Protein AF-A0A401WA19-F1 (afdb_monomer_lite)

Foldseek 3Di:
DPCVVVVVVVVVVVVVVVVVVVVVVVLLVVLLVQCVVDPPPCSLVVSCVVVVHDSVVSVVSNVVVVVVD

Structure (mmCIF, N/CA/C/O backbone):
data_AF-A0A401WA19-F1
#
_entry.id   AF-A0A401WA19-F1
#
loop_
_atom_site.group_PDB
_atom_site.id
_atom_site.type_symbol
_atom_site.label_atom_id
_atom_site.label_alt_id
_atom_site.label_comp_id
_atom_site.label_asym_id
_atom_site.label_entity_id
_atom_site.label_seq_id
_atom_site.pdbx_PDB_ins_code
_atom_site.Cartn_x
_atom_site.Cartn_y
_atom_site.Cartn_z
_atom_site.occupancy
_atom_site.B_iso_or_equiv
_atom_site.auth_seq_id
_atom_site.auth_comp_id
_atom_site.auth_asym_id
_atom_site.auth_atom_id
_at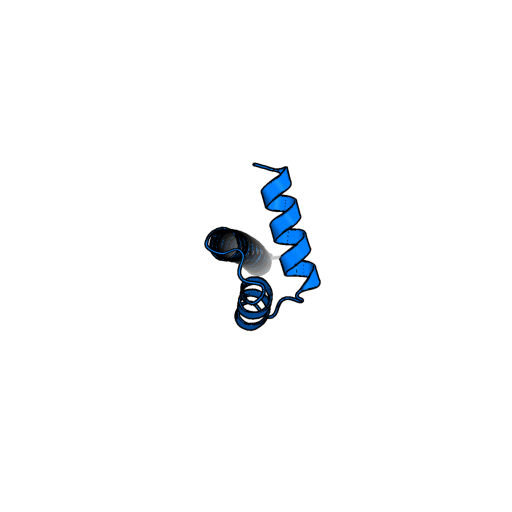om_site.pdbx_PDB_model_num
ATOM 1 N N . MET A 1 1 ? 29.943 1.164 -24.289 1.00 65.81 1 MET A N 1
ATOM 2 C CA . MET A 1 1 ? 28.986 0.093 -23.939 1.00 65.81 1 MET A CA 1
ATOM 3 C C . MET A 1 1 ? 27.606 0.676 -24.174 1.00 65.81 1 MET A C 1
ATOM 5 O O . MET A 1 1 ? 27.394 1.791 -23.722 1.00 65.81 1 MET A O 1
ATOM 9 N N . ASP A 1 2 ? 26.734 0.023 -24.938 1.00 87.19 2 ASP A N 1
ATOM 10 C CA . ASP A 1 2 ? 25.371 0.531 -25.144 1.00 87.19 2 ASP A CA 1
ATOM 11 C C . ASP A 1 2 ? 24.520 0.205 -23.908 1.00 87.19 2 ASP A C 1
ATOM 13 O O . ASP A 1 2 ? 24.225 -0.961 -23.633 1.00 87.19 2 ASP A O 1
ATOM 17 N N . THR A 1 3 ? 24.198 1.235 -23.126 1.00 94.00 3 THR A N 1
ATOM 18 C CA . THR A 1 3 ? 23.443 1.143 -21.870 1.00 94.00 3 THR A CA 1
ATOM 19 C C . THR A 1 3 ? 21.964 1.470 -22.037 1.00 94.00 3 THR A C 1
ATOM 21 O O . THR A 1 3 ? 21.223 1.381 -21.059 1.00 94.00 3 THR A O 1
ATOM 24 N N . ALA A 1 4 ? 21.484 1.767 -23.250 1.00 96.44 4 ALA A N 1
ATOM 25 C CA . ALA A 1 4 ? 20.123 2.265 -23.463 1.00 96.44 4 ALA A CA 1
ATOM 26 C C . ALA A 1 4 ? 19.040 1.304 -22.934 1.00 96.44 4 ALA A C 1
ATOM 28 O O . ALA A 1 4 ? 18.056 1.720 -22.320 1.00 96.44 4 ALA A O 1
ATOM 29 N N . LYS A 1 5 ? 19.237 -0.012 -23.104 1.00 96.44 5 LYS A N 1
ATOM 30 C CA . LYS A 1 5 ? 18.317 -1.031 -22.561 1.00 96.44 5 LYS A CA 1
ATOM 31 C C . LYS A 1 5 ? 18.321 -1.073 -21.031 1.00 96.44 5 LYS A C 1
ATOM 33 O O . LYS A 1 5 ? 17.273 -1.308 -20.432 1.00 96.44 5 LYS A O 1
ATOM 38 N N . LEU A 1 6 ? 19.481 -0.852 -20.411 1.00 97.25 6 LEU A N 1
ATOM 39 C CA . LEU A 1 6 ? 19.622 -0.822 -18.957 1.00 97.25 6 LEU A CA 1
ATOM 40 C C . LEU A 1 6 ? 18.959 0.430 -18.373 1.00 97.25 6 LEU A C 1
ATOM 42 O O . LEU A 1 6 ? 18.210 0.324 -17.407 1.00 97.25 6 LEU A O 1
ATOM 46 N N . GLU A 1 7 ? 19.171 1.591 -18.990 1.00 98.06 7 GLU A N 1
ATOM 47 C CA . GLU A 1 7 ? 18.542 2.855 -18.590 1.00 98.06 7 GLU A CA 1
ATOM 48 C C . GLU A 1 7 ? 17.015 2.775 -18.681 1.00 98.06 7 GLU A C 1
ATOM 50 O O . GLU A 1 7 ? 16.316 3.151 -17.739 1.00 98.06 7 GLU A O 1
ATOM 55 N N . LEU A 1 8 ? 16.489 2.195 -19.765 1.00 98.06 8 LEU A N 1
ATOM 56 C CA . LEU A 1 8 ? 15.053 1.971 -19.919 1.00 98.06 8 LEU A CA 1
ATOM 57 C C . LEU A 1 8 ? 14.493 1.020 -18.849 1.00 98.06 8 LEU A C 1
ATOM 59 O O . LEU A 1 8 ? 13.414 1.268 -18.309 1.00 98.06 8 LEU A O 1
ATOM 63 N N . ALA A 1 9 ? 15.208 -0.061 -18.528 1.00 98.06 9 ALA A N 1
ATOM 64 C CA . ALA A 1 9 ? 14.800 -0.988 -17.473 1.00 98.06 9 ALA A CA 1
ATOM 65 C C . ALA A 1 9 ? 14.805 -0.313 -16.090 1.00 98.06 9 ALA A C 1
ATOM 67 O O . ALA A 1 9 ? 13.834 -0.442 -15.345 1.00 98.06 9 ALA A O 1
ATOM 68 N N . ALA A 1 10 ? 15.847 0.464 -15.777 1.00 98.25 10 ALA A N 1
ATOM 69 C CA . ALA A 1 10 ? 15.945 1.227 -14.534 1.00 98.25 10 ALA A CA 1
ATOM 70 C C . ALA A 1 10 ? 14.839 2.286 -14.417 1.00 98.25 10 ALA A C 1
ATOM 72 O O . ALA A 1 10 ? 14.296 2.507 -13.334 1.00 98.25 10 ALA A O 1
ATOM 73 N N . GLN A 1 11 ? 14.466 2.926 -15.528 1.00 98.25 11 GLN A N 1
ATOM 74 C CA . GLN A 1 11 ? 13.361 3.877 -15.543 1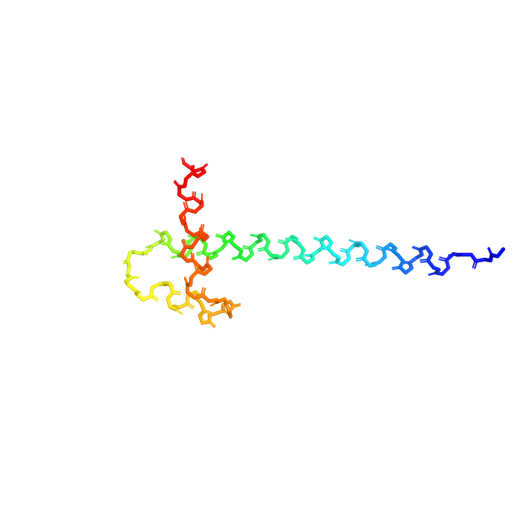.00 98.25 11 GLN A CA 1
ATOM 75 C C . GLN A 1 11 ? 12.026 3.196 -15.224 1.00 98.25 11 GLN A C 1
ATOM 77 O O . GLN A 1 11 ? 11.341 3.614 -14.295 1.00 98.25 11 GLN A O 1
ATOM 82 N N . ARG A 1 12 ? 11.703 2.096 -15.915 1.00 98.38 12 ARG A N 1
ATOM 83 C CA . ARG A 1 12 ? 10.469 1.325 -15.674 1.00 98.38 12 ARG A CA 1
ATOM 84 C C . ARG A 1 12 ? 10.370 0.804 -14.245 1.00 98.38 12 ARG A C 1
ATOM 86 O O . ARG A 1 12 ? 9.285 0.805 -13.677 1.00 98.38 12 ARG A O 1
ATOM 93 N N . TYR A 1 13 ? 11.495 0.376 -13.678 1.00 98.25 13 TYR A N 1
ATOM 94 C CA . TYR A 1 13 ? 11.562 -0.051 -12.286 1.00 98.25 13 TYR A CA 1
ATOM 95 C C . TYR A 1 13 ? 11.167 1.087 -11.335 1.00 98.25 13 TYR A C 1
ATOM 97 O O . TYR A 1 13 ? 10.239 0.926 -10.548 1.00 98.25 13 TYR A O 1
ATOM 105 N N . ARG A 1 14 ? 11.785 2.267 -11.479 1.00 98.31 14 ARG A N 1
ATOM 106 C CA . ARG A 1 14 ? 11.466 3.441 -10.647 1.00 98.31 14 ARG A CA 1
ATOM 107 C C . ARG A 1 14 ? 10.024 3.914 -10.821 1.00 98.31 14 ARG A C 1
ATOM 109 O O . ARG A 1 14 ? 9.406 4.365 -9.862 1.00 98.31 14 ARG A O 1
ATOM 116 N N . ASP A 1 15 ? 9.483 3.826 -12.030 1.00 98.38 15 ASP A N 1
ATOM 117 C CA . ASP A 1 15 ? 8.092 4.203 -12.287 1.00 98.38 15 ASP A CA 1
ATOM 118 C C . ASP A 1 15 ? 7.111 3.213 -11.644 1.00 98.38 15 ASP A C 1
ATOM 120 O O . ASP A 1 15 ? 6.110 3.631 -11.063 1.00 98.38 15 ASP A O 1
ATOM 124 N N . ALA A 1 16 ? 7.427 1.916 -11.664 1.00 98.44 16 ALA A N 1
ATOM 125 C CA . ALA A 1 16 ? 6.650 0.902 -10.958 1.00 98.44 16 ALA A CA 1
ATOM 126 C C . ALA A 1 16 ? 6.714 1.080 -9.432 1.00 98.44 16 ALA A C 1
ATOM 128 O O . ALA A 1 16 ? 5.687 0.943 -8.770 1.00 98.44 16 ALA A O 1
ATOM 129 N N . GLU A 1 17 ? 7.877 1.430 -8.873 1.00 98.56 17 GLU A N 1
ATOM 130 C CA . GLU A 1 17 ? 8.008 1.756 -7.445 1.00 98.56 17 GLU A CA 1
ATOM 131 C C . GLU A 1 17 ? 7.121 2.943 -7.060 1.00 98.56 17 GLU A C 1
ATOM 133 O O . GLU A 1 17 ? 6.332 2.838 -6.124 1.00 98.56 17 GLU A O 1
ATOM 138 N N . LYS A 1 18 ? 7.161 4.035 -7.833 1.00 98.31 18 LYS A N 1
ATOM 139 C CA . LYS A 1 18 ? 6.295 5.202 -7.596 1.00 98.31 18 LYS A CA 1
ATOM 140 C C . LYS A 1 18 ? 4.812 4.849 -7.671 1.00 98.31 18 LYS A C 1
ATOM 142 O O . LYS A 1 18 ? 4.036 5.311 -6.840 1.00 98.31 18 LYS A O 1
ATOM 147 N N . ALA A 1 19 ? 4.416 4.042 -8.654 1.00 98.38 19 ALA A N 1
ATOM 148 C CA . ALA A 1 19 ? 3.031 3.601 -8.796 1.00 98.38 19 ALA A CA 1
ATOM 149 C C . ALA A 1 19 ? 2.592 2.721 -7.615 1.00 98.38 19 ALA A C 1
ATOM 151 O O . ALA A 1 19 ? 1.479 2.870 -7.113 1.00 98.38 19 ALA A O 1
ATOM 152 N N . LEU A 1 20 ? 3.471 1.835 -7.141 1.00 97.50 20 LEU A N 1
ATOM 153 C CA . LEU A 1 20 ? 3.218 1.007 -5.965 1.00 97.50 20 LEU A CA 1
ATOM 154 C C . LEU A 1 20 ? 3.092 1.853 -4.695 1.00 97.50 20 LEU A C 1
ATOM 156 O O . LEU A 1 20 ? 2.207 1.597 -3.880 1.00 97.50 20 LEU A O 1
ATOM 160 N N . ASP A 1 21 ? 3.949 2.854 -4.521 1.00 97.56 21 ASP A N 1
ATOM 161 C CA . ASP A 1 21 ? 3.899 3.744 -3.363 1.00 97.56 21 ASP A CA 1
ATOM 162 C C . ASP A 1 21 ? 2.639 4.616 -3.365 1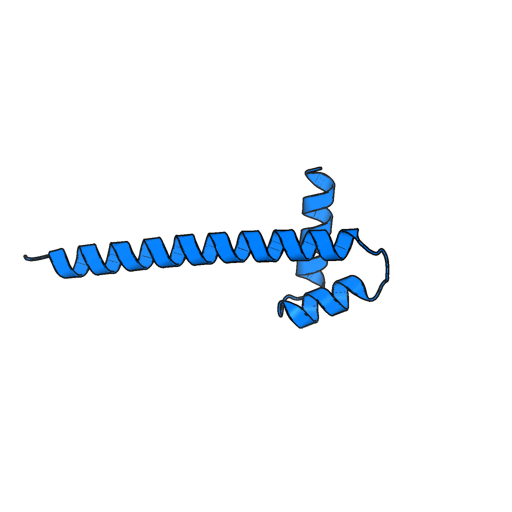.00 97.56 21 ASP A C 1
ATOM 164 O O . ASP A 1 21 ? 2.002 4.751 -2.319 1.00 97.56 21 ASP A O 1
ATOM 168 N N . ALA A 1 22 ? 2.210 5.113 -4.530 1.00 97.81 22 ALA A N 1
ATOM 169 C CA . ALA A 1 22 ? 0.925 5.796 -4.676 1.00 97.81 22 ALA A CA 1
ATOM 170 C C . ALA A 1 22 ? -0.249 4.872 -4.307 1.00 97.81 22 ALA A C 1
ATOM 172 O O . ALA A 1 22 ? -1.051 5.212 -3.441 1.00 97.81 22 ALA A O 1
ATOM 173 N N . ALA A 1 23 ? -0.288 3.652 -4.854 1.00 97.75 23 ALA A N 1
ATOM 174 C CA . ALA A 1 23 ? -1.337 2.681 -4.538 1.00 97.75 23 ALA A CA 1
ATOM 175 C C . 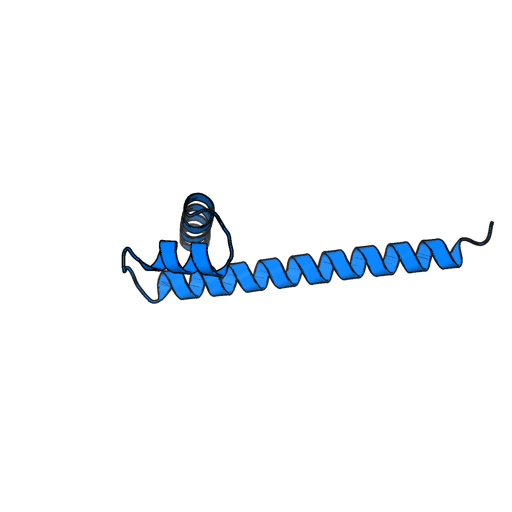ALA A 1 23 ? -1.362 2.294 -3.046 1.00 97.75 23 ALA A C 1
ATOM 177 O O . ALA A 1 23 ? -2.427 2.061 -2.472 1.00 97.75 23 ALA A O 1
ATOM 178 N N . ARG A 1 24 ? -0.194 2.230 -2.392 1.00 96.19 24 ARG A N 1
ATOM 179 C CA . ARG A 1 24 ? -0.097 2.010 -0.940 1.00 96.19 24 ARG A CA 1
ATOM 180 C C . ARG A 1 24 ? -0.668 3.182 -0.151 1.00 96.19 24 ARG A C 1
ATOM 182 O O . ARG A 1 24 ? -1.366 2.936 0.831 1.00 96.19 24 ARG A O 1
ATOM 189 N N . ALA A 1 25 ? -0.368 4.416 -0.553 1.00 96.31 25 ALA A N 1
ATOM 190 C CA . ALA A 1 25 ? -0.901 5.612 0.091 1.00 96.31 25 ALA A CA 1
ATOM 191 C C . ALA A 1 25 ? -2.430 5.680 -0.044 1.00 96.31 25 ALA A C 1
ATOM 193 O O . ALA A 1 25 ? -3.116 5.878 0.959 1.00 96.31 25 ALA A O 1
ATOM 194 N N . ASP A 1 26 ? -2.962 5.399 -1.235 1.00 97.38 26 ASP A N 1
ATOM 195 C CA . ASP A 1 26 ? -4.407 5.353 -1.483 1.00 97.38 26 ASP A CA 1
ATOM 196 C C . ASP A 1 26 ? -5.085 4.288 -0.609 1.00 97.38 26 ASP A C 1
ATOM 198 O O . ASP A 1 26 ? -6.063 4.566 0.087 1.00 97.38 26 ASP A O 1
ATOM 202 N N . LEU A 1 27 ? -4.518 3.075 -0.549 1.00 96.69 27 LEU A N 1
ATOM 203 C CA . LEU A 1 27 ? -5.058 2.001 0.289 1.00 96.69 27 LEU A CA 1
ATOM 204 C C . LEU A 1 27 ? -5.040 2.361 1.784 1.00 96.69 27 LEU A C 1
ATOM 206 O O . LEU A 1 27 ? -5.954 1.988 2.522 1.00 96.69 27 LEU A O 1
ATOM 210 N N . GLN A 1 28 ? -4.011 3.074 2.249 1.00 96.31 28 GLN A N 1
ATOM 211 C CA . GLN A 1 28 ? -3.944 3.567 3.626 1.00 96.31 28 GLN A CA 1
ATOM 212 C C . GLN A 1 28 ? -5.013 4.628 3.903 1.00 96.31 28 GLN A C 1
ATOM 214 O O . GLN A 1 28 ? -5.655 4.564 4.952 1.00 96.31 28 GLN A O 1
ATOM 219 N N . ALA A 1 29 ? -5.226 5.565 2.978 1.00 95.50 29 ALA A N 1
ATOM 220 C CA . ALA A 1 29 ? -6.234 6.612 3.112 1.00 95.50 29 ALA A CA 1
ATOM 221 C C . ALA A 1 29 ? -7.650 6.024 3.204 1.00 95.50 29 ALA A C 1
ATOM 223 O O . ALA A 1 29 ? -8.386 6.335 4.143 1.00 95.50 29 ALA A O 1
ATOM 224 N N . GLU A 1 30 ? -7.997 5.098 2.308 1.00 96.00 30 GLU A N 1
ATOM 225 C CA . GLU A 1 30 ? -9.297 4.415 2.318 1.00 96.00 30 GLU A CA 1
ATOM 226 C C . GLU A 1 30 ? -9.489 3.552 3.572 1.00 96.00 30 GLU A C 1
ATOM 228 O O . GLU A 1 30 ? -10.563 3.539 4.180 1.00 96.00 30 GLU A O 1
ATOM 233 N N . ALA A 1 31 ? -8.432 2.872 4.030 1.00 94.81 31 ALA A N 1
ATOM 234 C CA . ALA A 1 31 ? -8.474 2.124 5.282 1.00 94.81 31 ALA A CA 1
ATOM 235 C C . ALA A 1 31 ? -8.763 3.040 6.482 1.00 94.81 31 ALA A C 1
ATOM 237 O O . ALA A 1 31 ? -9.596 2.701 7.322 1.00 94.81 31 ALA A O 1
ATOM 238 N N . VAL A 1 32 ? -8.114 4.205 6.569 1.00 94.31 32 VAL A N 1
ATOM 239 C CA . VAL A 1 32 ? -8.378 5.191 7.630 1.00 94.31 32 VAL A CA 1
ATOM 240 C C . VAL A 1 32 ? -9.800 5.736 7.529 1.00 94.31 32 VAL A C 1
ATOM 242 O O . VAL A 1 32 ? -10.488 5.806 8.548 1.00 94.31 32 VAL A O 1
ATOM 245 N N . ALA A 1 33 ? -10.268 6.076 6.326 1.00 92.88 33 ALA A N 1
ATOM 246 C CA . ALA A 1 33 ? -11.630 6.552 6.110 1.00 92.88 33 ALA A CA 1
ATOM 247 C C . ALA A 1 33 ? -12.663 5.526 6.603 1.00 92.88 33 ALA A C 1
ATOM 249 O O . ALA A 1 33 ? -13.551 5.872 7.385 1.00 92.88 33 ALA A O 1
ATOM 250 N N . ALA A 1 34 ? -12.492 4.249 6.253 1.00 92.31 34 ALA A N 1
ATOM 251 C CA . ALA A 1 34 ? -13.353 3.167 6.727 1.00 92.31 34 ALA A CA 1
ATOM 252 C C . ALA A 1 34 ? -13.344 3.028 8.262 1.00 92.31 34 ALA A C 1
ATOM 254 O O . ALA A 1 34 ? -14.385 2.798 8.874 1.00 92.31 34 ALA A O 1
ATOM 255 N N . LEU A 1 35 ? -12.185 3.207 8.906 1.00 90.88 35 LEU A N 1
ATOM 256 C CA . LEU A 1 35 ? -12.042 3.144 10.368 1.00 90.88 35 LEU A CA 1
ATOM 257 C C . LEU A 1 35 ? -12.605 4.362 11.115 1.00 90.88 35 LEU A C 1
ATOM 259 O O . LEU A 1 35 ? -12.749 4.296 12.341 1.00 90.88 35 LEU A O 1
ATOM 263 N N . ARG A 1 36 ? -12.852 5.473 10.411 1.00 89.38 36 ARG A N 1
ATOM 264 C CA . ARG A 1 36 ? -13.469 6.696 10.951 1.00 89.38 36 ARG A CA 1
ATOM 265 C C . ARG A 1 36 ? -14.988 6.701 10.809 1.00 89.38 36 ARG A C 1
ATOM 267 O O . ARG A 1 36 ? -15.660 7.341 11.605 1.00 89.38 36 ARG A O 1
ATOM 274 N N . GLN A 1 37 ? -15.529 5.986 9.824 1.00 85.81 37 GLN A N 1
ATOM 275 C CA . GLN A 1 37 ? -16.977 5.905 9.599 1.00 85.81 37 GLN A CA 1
ATOM 276 C C . GLN A 1 37 ? -17.724 5.130 10.694 1.00 85.81 37 GLN A C 1
ATOM 278 O O . GLN A 1 37 ? -18.935 5.286 10.828 1.00 85.81 37 GLN A O 1
ATOM 283 N N . THR A 1 38 ? -17.035 4.288 11.469 1.00 77.69 38 THR A N 1
ATOM 284 C CA . THR A 1 38 ? -17.661 3.506 12.538 1.00 77.69 38 THR A CA 1
ATOM 285 C C . THR A 1 38 ? -16.673 3.151 13.651 1.00 77.69 38 THR A C 1
ATOM 287 O O . THR A 1 38 ? -15.533 2.759 13.398 1.00 77.69 38 THR A O 1
ATOM 290 N N . ASP A 1 39 ? -17.141 3.246 14.896 1.00 67.75 39 ASP A N 1
ATOM 291 C CA . ASP A 1 39 ? -16.426 2.785 16.093 1.00 67.75 39 ASP A CA 1
ATOM 292 C C . ASP A 1 39 ? -16.722 1.317 16.432 1.00 67.75 39 ASP A C 1
ATOM 294 O O . ASP A 1 39 ? -16.334 0.810 17.491 1.00 67.75 39 ASP A O 1
ATOM 298 N N . GLU A 1 40 ? -17.402 0.594 15.538 1.00 75.19 40 GLU A N 1
ATOM 299 C CA . GLU A 1 40 ? -17.628 -0.831 15.712 1.00 75.19 40 GLU A CA 1
ATOM 300 C C . GLU A 1 40 ? -16.302 -1.565 15.928 1.00 75.19 40 GLU A C 1
ATOM 302 O O . GLU A 1 40 ? -15.380 -1.515 15.107 1.00 75.19 40 GLU A O 1
ATOM 307 N N . ARG A 1 41 ? -16.236 -2.356 17.009 1.00 68.38 41 ARG A N 1
ATOM 308 C CA . ARG A 1 41 ? -15.096 -3.245 17.302 1.00 68.38 41 ARG A CA 1
ATOM 309 C C . ARG A 1 41 ? -14.706 -4.133 16.108 1.00 68.38 41 ARG A C 1
ATOM 311 O O . ARG A 1 41 ? -13.565 -4.587 16.040 1.00 68.38 41 ARG A O 1
ATOM 318 N N . GLY A 1 42 ? -15.631 -4.388 15.179 1.00 80.94 42 G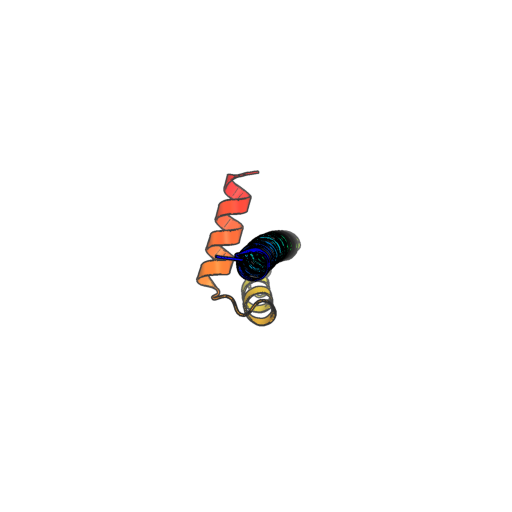LY A N 1
ATOM 319 C CA . GLY A 1 42 ? -15.409 -5.173 13.965 1.00 80.94 42 GLY A CA 1
ATOM 320 C C . GLY A 1 42 ? -14.657 -4.450 12.841 1.00 80.94 42 GLY A C 1
ATOM 321 O O . GL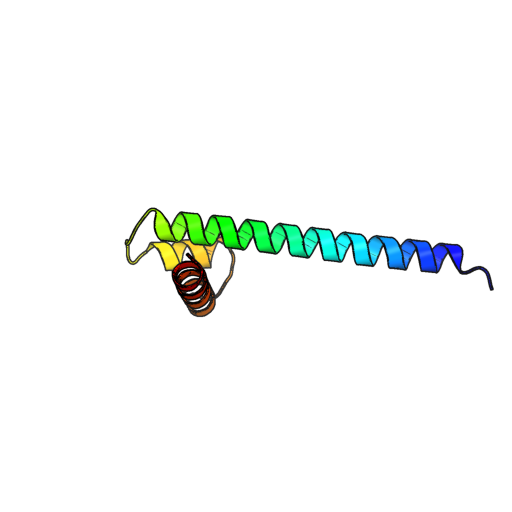Y A 1 42 ? -14.047 -5.126 12.013 1.00 80.94 42 GLY A O 1
ATOM 322 N N . ALA A 1 43 ? -14.623 -3.114 12.815 1.00 87.25 43 ALA A N 1
ATOM 323 C CA . ALA A 1 43 ? -14.089 -2.349 11.683 1.00 87.25 43 ALA A CA 1
ATOM 324 C C . ALA A 1 43 ? -12.603 -2.650 11.418 1.00 87.25 43 ALA A C 1
ATOM 326 O O . ALA A 1 43 ? -12.207 -2.929 10.287 1.00 87.25 43 ALA A O 1
ATOM 327 N N . GLN A 1 44 ? -11.787 -2.726 12.475 1.00 89.56 44 GLN A N 1
ATOM 328 C CA . GLN A 1 44 ? -10.368 -3.094 12.364 1.00 89.56 44 GLN A CA 1
ATOM 329 C C . GLN A 1 44 ? -10.163 -4.518 11.837 1.00 89.56 44 GLN A C 1
ATOM 331 O O . GLN A 1 44 ? -9.229 -4.771 11.078 1.00 89.56 44 GLN A O 1
ATOM 336 N N . ALA A 1 45 ? -11.024 -5.459 12.236 1.00 90.94 45 ALA A N 1
ATOM 337 C CA . ALA A 1 45 ? -10.950 -6.840 11.770 1.00 90.94 45 ALA A CA 1
ATOM 338 C C . ALA A 1 45 ? -11.328 -6.950 10.287 1.00 90.94 45 ALA A C 1
ATOM 340 O O . ALA A 1 45 ? -10.680 -7.692 9.549 1.00 90.94 45 ALA A O 1
ATOM 341 N N . THR A 1 46 ? -12.333 -6.191 9.852 1.00 92.75 46 THR A N 1
ATOM 342 C CA . THR A 1 46 ? -12.748 -6.118 8.449 1.00 92.75 46 THR A CA 1
ATOM 343 C C . THR A 1 46 ? -11.659 -5.507 7.577 1.00 92.75 46 THR A C 1
ATOM 345 O O . THR A 1 46 ? -11.295 -6.116 6.573 1.00 92.75 46 THR A O 1
ATOM 348 N N . VAL A 1 47 ? -11.083 -4.372 7.982 1.00 94.12 47 VAL A N 1
ATOM 349 C CA . VAL A 1 47 ? -9.983 -3.731 7.244 1.00 94.12 47 VAL A CA 1
ATOM 350 C C . VAL A 1 47 ? -8.781 -4.669 7.144 1.00 94.12 47 VAL A C 1
ATOM 352 O O . VAL A 1 47 ? -8.307 -4.915 6.042 1.00 94.12 47 VAL A O 1
ATOM 355 N N . ALA A 1 48 ? -8.355 -5.285 8.252 1.00 94.69 48 ALA A N 1
ATOM 356 C CA . ALA A 1 48 ? -7.264 -6.265 8.256 1.00 94.69 48 ALA A CA 1
ATOM 357 C C . ALA A 1 48 ? -7.519 -7.447 7.300 1.00 94.69 48 ALA A C 1
ATOM 359 O O . ALA A 1 48 ? -6.616 -7.890 6.594 1.00 94.69 48 ALA A O 1
ATOM 360 N N . ARG A 1 49 ? -8.760 -7.946 7.242 1.00 95.12 49 ARG A N 1
ATOM 361 C CA . ARG A 1 49 ? -9.148 -9.032 6.331 1.00 95.12 49 ARG A CA 1
ATOM 362 C C . ARG A 1 49 ? -9.087 -8.612 4.860 1.00 95.12 49 ARG A C 1
ATOM 364 O O . ARG A 1 49 ? -8.690 -9.424 4.035 1.00 95.12 49 ARG A O 1
ATOM 371 N N . ILE A 1 50 ? -9.510 -7.390 4.532 1.00 95.56 50 ILE A N 1
ATOM 372 C CA . ILE A 1 50 ? -9.543 -6.885 3.150 1.00 95.56 50 ILE A CA 1
ATOM 373 C C . ILE A 1 50 ? -8.132 -6.566 2.654 1.00 95.56 50 ILE A C 1
ATOM 375 O O . ILE A 1 50 ? -7.769 -6.960 1.550 1.00 95.56 50 ILE A O 1
ATOM 379 N N . THR A 1 51 ? -7.332 -5.871 3.463 1.00 95.00 51 THR A N 1
ATOM 380 C CA . THR A 1 51 ? -5.995 -5.412 3.058 1.00 95.00 51 THR A CA 1
ATOM 381 C C . THR A 1 51 ? -4.912 -6.473 3.242 1.00 95.00 51 THR A C 1
ATOM 383 O O . THR A 1 51 ? -3.800 -6.314 2.743 1.00 95.00 51 THR A O 1
ATOM 386 N N . GLY A 1 52 ? -5.203 -7.537 3.995 1.00 96.44 52 GLY A N 1
ATOM 387 C CA . GLY A 1 52 ? -4.219 -8.535 4.412 1.00 96.44 52 GLY A CA 1
ATOM 388 C C . GLY A 1 52 ? -3.259 -8.033 5.497 1.00 96.44 52 GLY A C 1
ATOM 389 O O . GLY A 1 52 ? -2.320 -8.740 5.862 1.00 96.44 52 GLY A O 1
ATOM 390 N N . TRP A 1 53 ? -3.462 -6.824 6.027 1.00 96.38 53 TRP A N 1
ATOM 391 C CA . TRP A 1 53 ? -2.626 -6.287 7.094 1.00 96.38 53 TRP A CA 1
ATOM 392 C C . TRP A 1 53 ? -2.943 -6.920 8.440 1.00 96.38 53 TRP A C 1
ATOM 394 O O . TRP A 1 53 ? -4.057 -7.357 8.727 1.00 96.38 53 TRP A O 1
ATOM 404 N N . THR A 1 54 ? -1.958 -6.902 9.332 1.00 95.00 54 THR A N 1
ATOM 405 C CA . THR A 1 54 ? -2.200 -7.285 10.719 1.00 95.00 54 THR A CA 1
ATOM 406 C C . THR A 1 54 ? -3.089 -6.245 11.397 1.00 95.00 54 THR A C 1
ATOM 408 O O . THR A 1 54 ? -2.998 -5.044 11.131 1.00 95.00 54 THR A O 1
ATOM 411 N N . ARG A 1 55 ? -3.921 -6.681 12.348 1.00 91.69 55 ARG A N 1
ATOM 412 C CA . ARG A 1 55 ? -4.723 -5.755 13.170 1.00 91.69 55 ARG A CA 1
ATOM 413 C C . ARG A 1 55 ? -3.857 -4.722 13.894 1.00 91.69 55 ARG A C 1
ATOM 415 O O . ARG A 1 55 ? -4.286 -3.592 14.101 1.00 91.69 55 ARG A O 1
ATOM 422 N N . GLU A 1 56 ? -2.632 -5.096 14.263 1.00 93.62 56 GLU A N 1
ATOM 423 C CA . GLU A 1 56 ? -1.681 -4.177 14.881 1.00 93.62 56 GLU A CA 1
ATOM 424 C C . GLU A 1 56 ? -1.297 -3.032 13.939 1.00 93.62 56 GLU A C 1
ATOM 426 O O . GLU A 1 56 ? -1.296 -1.876 14.365 1.00 93.62 56 GLU A O 1
ATOM 431 N N . TYR A 1 57 ? -1.013 -3.342 12.672 1.00 94.69 57 TYR A N 1
ATOM 432 C CA . TYR A 1 57 ? -0.704 -2.336 11.663 1.00 94.69 57 TYR A CA 1
ATOM 433 C C . TYR A 1 57 ? -1.893 -1.398 11.434 1.00 94.69 57 TYR A C 1
ATOM 435 O O . TYR A 1 57 ? -1.727 -0.184 11.489 1.00 94.69 57 TYR A O 1
ATOM 443 N N . VAL A 1 58 ? -3.103 -1.949 11.292 1.00 94.25 58 VAL A N 1
ATOM 444 C CA . VAL A 1 58 ? -4.343 -1.165 11.130 1.00 94.25 58 VAL A CA 1
ATOM 445 C C . VAL A 1 58 ? -4.564 -0.210 12.310 1.00 94.25 58 VAL A C 1
ATOM 447 O O . VAL A 1 58 ? -4.877 0.963 12.117 1.00 94.25 58 VAL A O 1
ATOM 450 N N . ARG A 1 59 ? -4.349 -0.677 13.545 1.00 91.62 59 ARG A N 1
ATOM 451 C CA . ARG A 1 59 ? -4.447 0.162 14.749 1.00 91.62 59 ARG A CA 1
ATOM 452 C C . ARG A 1 59 ? -3.406 1.283 14.754 1.00 91.62 59 ARG A C 1
ATOM 454 O O . ARG A 1 59 ? -3.750 2.422 15.049 1.00 91.62 59 ARG A O 1
ATOM 461 N N . LYS A 1 60 ? -2.143 0.975 14.435 1.00 94.00 60 LYS A N 1
ATOM 462 C CA . LYS A 1 60 ? -1.071 1.983 14.333 1.00 94.00 60 LYS A CA 1
ATOM 463 C C . LYS A 1 60 ? -1.395 3.029 13.266 1.00 94.00 60 LYS A C 1
ATOM 465 O O . LYS A 1 60 ? -1.166 4.209 13.502 1.00 94.00 60 LYS A O 1
ATOM 470 N N . LEU A 1 61 ? -1.962 2.599 12.139 1.00 93.38 61 LEU A N 1
ATOM 471 C CA . LEU A 1 61 ? -2.376 3.475 11.050 1.00 93.38 61 LEU A CA 1
ATOM 472 C C . LEU A 1 61 ? -3.477 4.451 11.490 1.00 93.38 61 LEU A C 1
ATOM 474 O O . LEU A 1 61 ? -3.312 5.651 11.292 1.00 93.38 61 LEU A O 1
ATOM 478 N N . LYS A 1 62 ? -4.539 3.964 12.154 1.00 90.88 62 LYS A N 1
ATOM 479 C CA . LYS A 1 62 ? -5.594 4.827 12.725 1.00 90.88 62 LYS A CA 1
ATOM 480 C C . LYS A 1 62 ? -5.006 5.844 13.706 1.00 90.88 62 LYS A C 1
ATOM 482 O O . LYS A 1 62 ? -5.193 7.038 13.527 1.00 90.88 62 LYS A O 1
ATOM 487 N N . ASN A 1 63 ? -4.221 5.378 14.679 1.00 92.00 63 ASN A N 1
ATOM 488 C CA . ASN A 1 63 ? -3.625 6.250 15.694 1.00 92.00 63 ASN A CA 1
ATOM 489 C C . ASN A 1 63 ? -2.717 7.330 15.091 1.00 92.00 63 ASN A C 1
ATOM 491 O O . ASN A 1 63 ? -2.693 8.449 15.588 1.00 92.00 63 ASN A O 1
ATOM 495 N N . LYS A 1 64 ? -1.953 6.994 14.044 1.00 92.75 64 LYS A N 1
ATOM 496 C CA . LYS A 1 64 ? -1.117 7.963 13.334 1.00 92.75 64 LYS A CA 1
ATOM 497 C C . LYS A 1 64 ? -1.981 9.020 12.643 1.00 92.75 64 LYS A C 1
ATOM 499 O O . LYS A 1 64 ? -1.738 10.204 12.830 1.00 92.75 64 LYS A O 1
ATOM 504 N N . ALA A 1 65 ? -3.005 8.595 11.906 1.00 89.88 65 ALA A N 1
ATOM 505 C CA . ALA A 1 65 ? -3.896 9.511 11.200 1.00 89.88 65 ALA A CA 1
ATOM 506 C C . ALA A 1 65 ? -4.688 10.427 12.147 1.00 89.88 65 ALA A C 1
ATOM 508 O O . ALA A 1 65 ? -4.987 11.562 11.790 1.00 89.88 65 ALA A O 1
ATOM 509 N N . ASP A 1 66 ? -5.030 9.941 13.341 1.00 87.31 66 ASP A N 1
ATOM 510 C CA . ASP A 1 66 ? -5.721 10.720 14.373 1.00 87.31 66 ASP A CA 1
ATOM 511 C C . ASP A 1 66 ? -4.782 11.686 15.121 1.00 87.31 66 ASP A C 1
ATOM 513 O O . ASP A 1 66 ? -5.260 12.610 15.764 1.00 87.31 66 ASP A O 1
ATOM 517 N N . ALA A 1 67 ? -3.459 11.495 15.044 1.00 88.81 67 ALA A N 1
ATOM 518 C CA . ALA A 1 67 ? -2.466 12.425 15.592 1.00 88.81 67 ALA A CA 1
ATOM 519 C C . ALA A 1 67 ? -2.037 13.517 14.591 1.00 88.81 67 ALA A C 1
ATOM 521 O O . ALA A 1 67 ? -1.473 14.531 14.995 1.00 88.81 67 ALA A O 1
ATOM 522 N N . GLU A 1 68 ? -2.253 13.284 13.294 1.00 82.31 68 GLU A N 1
ATOM 523 C CA . GLU A 1 68 ? -1.907 14.202 12.197 1.00 82.31 68 GLU A CA 1
ATOM 524 C C . GLU A 1 68 ? -3.071 15.127 11.784 1.00 82.31 68 GLU A C 1
ATOM 526 O O . GLU A 1 68 ? -2.855 16.034 10.979 1.00 82.31 68 GLU A O 1
ATOM 531 N N . GLY A 1 69 ? -4.284 14.900 12.304 1.00 62.91 69 GLY A N 1
ATOM 532 C CA . GLY A 1 69 ? -5.491 15.705 12.055 1.00 62.91 69 GLY A CA 1
ATOM 533 C C . GLY A 1 69 ? -5.939 16.485 13.280 1.00 62.91 69 GLY A C 1
ATOM 534 O O . GLY A 1 69 ? -6.558 17.551 13.074 1.00 62.91 69 GLY A O 1
#

Secondary structure (DSSP, 8-state):
---HHHHHHHHHHHHHHHHHHHHHHHHHHHHHHHHHS---TTHHHHHHHHH---HHHHHHHHHHHHH--

pLDDT: mean 92.07, std 8.07, range [62.91, 98.56]

Radius of gyration: 17.58 Å; chains: 1; bounding box: 47×25×42 Å

Sequence (69 aa):
MDTAKLELAAQRYRDAEKALDAARADLQAEAVAALRQTDERGAQATVARITGWTREYVRKLKNKADAEG

Organism: Streptomyces paromomycinus (NCBI:txid92743)